Protein AF-A0A5C9B9U9-F1 (afdb_monomer)

Structure (mmCIF, N/CA/C/O backbone):
data_AF-A0A5C9B9U9-F1
#
_entry.id   AF-A0A5C9B9U9-F1
#
loop_
_atom_site.group_PDB
_atom_site.id
_atom_site.type_symbol
_atom_site.label_atom_id
_atom_site.label_alt_id
_atom_site.label_comp_id
_atom_site.label_asym_id
_atom_site.label_entity_id
_atom_site.label_seq_id
_atom_site.pdbx_PDB_ins_code
_atom_site.Cartn_x
_atom_site.Cartn_y
_atom_site.Cartn_z
_atom_site.occupancy
_atom_site.B_iso_or_equiv
_atom_site.auth_seq_id
_atom_site.auth_comp_id
_atom_site.auth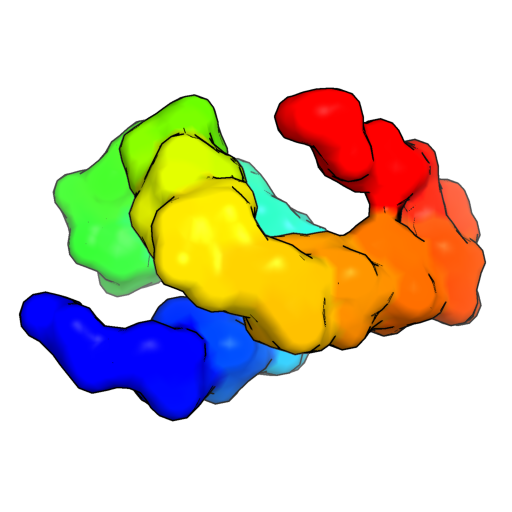_asym_id
_atom_site.auth_atom_id
_atom_site.pdbx_PDB_model_num
ATOM 1 N N . MET A 1 1 ? -15.545 -4.479 7.332 1.00 56.19 1 MET A N 1
ATOM 2 C CA . MET A 1 1 ? -14.924 -4.795 6.026 1.00 56.19 1 MET A CA 1
ATOM 3 C C . MET A 1 1 ? -14.251 -6.151 6.111 1.00 56.19 1 MET A C 1
ATOM 5 O O . MET A 1 1 ? -13.515 -6.381 7.062 1.00 56.19 1 MET A O 1
ATOM 9 N N . SER A 1 2 ? -14.533 -7.053 5.171 1.00 61.78 2 SER A N 1
ATOM 10 C CA . SER A 1 2 ? -13.815 -8.329 5.070 1.00 61.78 2 SER A CA 1
ATOM 11 C C . SER A 1 2 ? -12.489 -8.101 4.340 1.00 61.78 2 SER A C 1
ATOM 13 O O . SER A 1 2 ? -12.442 -7.344 3.376 1.00 61.78 2 SER A O 1
ATOM 15 N N . ARG A 1 3 ? -11.404 -8.734 4.792 1.00 61.94 3 ARG A N 1
ATOM 16 C CA . ARG A 1 3 ? -10.036 -8.504 4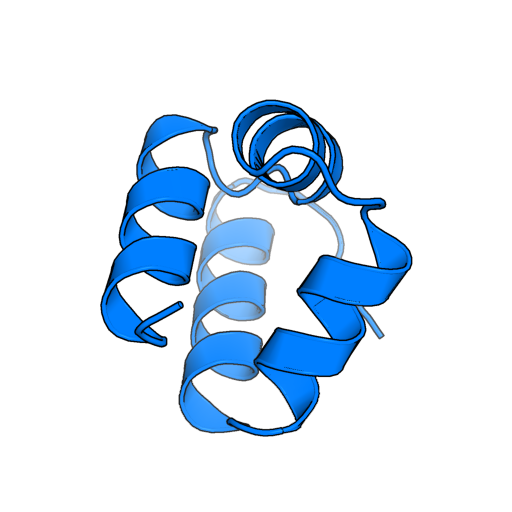.281 1.00 61.94 3 ARG A CA 1
ATOM 17 C C . ARG A 1 3 ? -9.845 -8.961 2.827 1.00 61.94 3 ARG A C 1
ATOM 19 O O . ARG A 1 3 ? -9.028 -8.410 2.095 1.00 61.94 3 ARG A O 1
ATOM 26 N N . ARG A 1 4 ? -10.670 -9.913 2.377 1.00 63.84 4 ARG A N 1
ATOM 27 C CA . ARG A 1 4 ? -10.777 -10.295 0.958 1.00 63.84 4 ARG A CA 1
ATOM 28 C C . ARG A 1 4 ? -11.189 -9.100 0.096 1.00 63.84 4 ARG A C 1
ATOM 30 O O . ARG A 1 4 ? -10.501 -8.781 -0.863 1.00 63.84 4 ARG A O 1
ATOM 37 N N . SER A 1 5 ? -12.185 -8.345 0.556 1.00 79.94 5 SER A N 1
ATOM 38 C CA . SER A 1 5 ? -12.711 -7.180 -0.155 1.00 79.94 5 SER A CA 1
ATOM 39 C C . SER A 1 5 ? -11.666 -6.078 -0.361 1.00 79.94 5 SER A C 1
ATOM 41 O O . SER A 1 5 ? -11.707 -5.394 -1.375 1.00 79.94 5 SER A O 1
ATOM 43 N N . SER A 1 6 ? -10.707 -5.898 0.557 1.00 85.38 6 SER A N 1
ATOM 44 C CA . SER A 1 6 ? -9.645 -4.896 0.373 1.00 85.38 6 SER A CA 1
ATOM 45 C C . SER A 1 6 ? -8.642 -5.269 -0.721 1.00 85.38 6 SER A C 1
ATOM 47 O O . SER A 1 6 ? -8.174 -4.379 -1.424 1.00 85.38 6 SER A O 1
ATOM 49 N N . LEU A 1 7 ? -8.320 -6.557 -0.897 1.00 89.19 7 LEU A N 1
ATOM 50 C CA . LEU A 1 7 ? -7.449 -6.995 -1.996 1.00 89.19 7 LEU A CA 1
ATOM 51 C C . LEU A 1 7 ? -8.155 -6.899 -3.349 1.00 89.19 7 LEU A C 1
ATOM 53 O O . LEU A 1 7 ? -7.509 -6.545 -4.329 1.00 89.19 7 LEU A O 1
ATOM 57 N N . ASP A 1 8 ? -9.462 -7.154 -3.389 1.00 92.06 8 ASP A N 1
ATOM 58 C CA . ASP A 1 8 ? -10.260 -7.008 -4.609 1.00 92.06 8 ASP A CA 1
ATOM 59 C C . ASP A 1 8 ? -10.295 -5.543 -5.070 1.00 92.06 8 ASP A C 1
ATOM 61 O O . ASP A 1 8 ? -10.053 -5.250 -6.240 1.00 92.06 8 ASP A O 1
ATOM 65 N N . VAL A 1 9 ? -10.508 -4.604 -4.138 1.00 94.31 9 VAL A N 1
ATOM 66 C CA . VAL A 1 9 ? -10.461 -3.164 -4.446 1.00 94.31 9 VAL A CA 1
ATOM 67 C C . VAL A 1 9 ? -9.050 -2.730 -4.848 1.00 94.31 9 VAL A C 1
ATOM 69 O O . VAL A 1 9 ? -8.896 -1.980 -5.804 1.00 94.31 9 VAL A O 1
ATOM 72 N N . LEU A 1 10 ? -8.004 -3.233 -4.183 1.0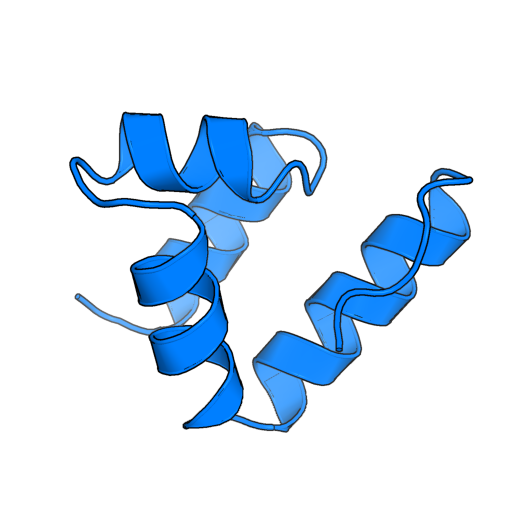0 94.81 10 LEU A N 1
ATOM 73 C CA . LEU A 1 10 ? -6.622 -2.974 -4.598 1.00 94.81 10 LEU A CA 1
ATOM 74 C C . LEU A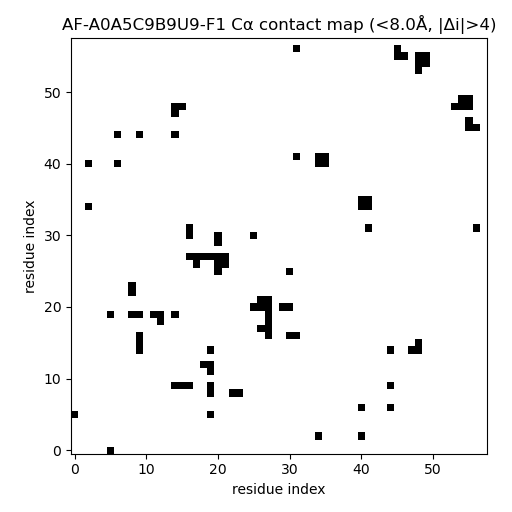 1 10 ? -6.346 -3.477 -6.013 1.00 94.81 10 LEU A C 1
ATOM 76 O O . LEU A 1 10 ? -5.738 -2.752 -6.789 1.00 94.81 10 LEU A O 1
ATOM 80 N N . ALA A 1 11 ? -6.799 -4.681 -6.359 1.00 94.75 11 ALA A N 1
ATOM 81 C CA . ALA A 1 11 ? -6.631 -5.230 -7.698 1.00 94.75 11 ALA A CA 1
ATOM 82 C C . ALA A 1 11 ? -7.371 -4.393 -8.753 1.00 94.75 11 ALA A C 1
ATOM 84 O O . ALA A 1 11 ? -6.816 -4.143 -9.818 1.00 94.75 11 ALA A O 1
ATOM 85 N N . ALA A 1 12 ? -8.576 -3.906 -8.438 1.00 95.88 12 ALA A N 1
ATOM 86 C CA . ALA A 1 12 ? -9.331 -2.997 -9.301 1.00 95.88 12 ALA A CA 1
ATOM 87 C C . ALA A 1 12 ? -8.673 -1.611 -9.457 1.00 95.88 12 ALA A C 1
ATOM 89 O O . ALA A 1 12 ? -8.931 -0.920 -10.437 1.00 95.88 12 ALA A O 1
ATOM 90 N N . CYS A 1 13 ? -7.823 -1.210 -8.507 1.00 95.31 13 CYS A N 1
ATOM 91 C CA . CYS A 1 13 ? -7.076 0.050 -8.514 1.00 95.31 13 CYS A CA 1
ATOM 92 C C . CYS A 1 13 ? -5.587 -0.133 -8.866 1.00 95.31 13 CYS A C 1
ATOM 94 O O . CYS A 1 13 ? -4.755 0.640 -8.393 1.00 95.31 13 CYS A O 1
ATOM 96 N N . ASP A 1 14 ? -5.221 -1.176 -9.619 1.00 94.94 14 ASP A N 1
ATOM 97 C CA . ASP A 1 14 ? -3.834 -1.457 -10.035 1.00 94.94 14 ASP A CA 1
ATOM 98 C C . ASP A 1 14 ? -2.812 -1.496 -8.882 1.00 94.94 14 ASP A C 1
ATOM 100 O O . ASP A 1 14 ? -1.629 -1.190 -9.035 1.00 94.94 14 ASP A O 1
ATOM 104 N N . PHE A 1 15 ? -3.268 -1.913 -7.700 1.00 94.19 15 PHE A N 1
ATOM 105 C CA . PHE A 1 15 ? -2.508 -1.957 -6.450 1.00 94.19 15 PHE A CA 1
ATOM 106 C C . PHE A 1 15 ? -1.971 -0.589 -5.986 1.00 94.19 15 PHE A C 1
ATOM 108 O O . PHE A 1 15 ? -1.055 -0.505 -5.148 1.00 94.19 15 PHE A O 1
ATOM 115 N N . ASP A 1 16 ? -2.593 0.496 -6.451 1.00 94.31 16 ASP A N 1
ATOM 116 C CA . ASP A 1 16 ? -2.456 1.813 -5.851 1.00 94.31 16 ASP A CA 1
ATOM 117 C C . ASP A 1 16 ? -3.317 1.915 -4.585 1.00 94.31 16 ASP A C 1
ATOM 119 O O . ASP A 1 16 ? -4.530 2.125 -4.604 1.00 94.31 16 ASP A O 1
ATOM 123 N N . HIS A 1 17 ? -2.646 1.791 -3.443 1.00 94.25 17 HIS A N 1
ATOM 124 C CA . HIS A 1 17 ? -3.244 1.941 -2.121 1.00 94.25 17 HIS A CA 1
ATOM 125 C C . HIS A 1 17 ? -3.934 3.293 -1.873 1.00 94.25 17 HIS A C 1
ATOM 127 O O . HIS A 1 17 ? -4.856 3.337 -1.062 1.00 94.25 17 HIS A O 1
ATOM 133 N N . ALA A 1 18 ? -3.522 4.385 -2.526 1.00 94.94 18 ALA A N 1
ATOM 134 C CA . ALA A 1 18 ? -4.170 5.682 -2.353 1.00 94.94 18 ALA A CA 1
ATOM 135 C C . ALA A 1 18 ? -5.532 5.703 -3.060 1.00 94.94 18 ALA A C 1
ATOM 137 O O . ALA A 1 18 ? -6.540 6.065 -2.450 1.00 94.94 18 ALA A O 1
ATOM 138 N N . ALA A 1 19 ? -5.572 5.234 -4.311 1.00 95.31 19 ALA A N 1
ATOM 139 C CA . ALA A 1 19 ? -6.806 5.089 -5.076 1.00 95.31 19 ALA A CA 1
ATOM 140 C C . ALA A 1 19 ? -7.772 4.093 -4.411 1.00 95.31 19 ALA A C 1
ATOM 142 O O . ALA A 1 19 ? -8.937 4.419 -4.186 1.00 95.31 19 ALA A O 1
ATOM 143 N N . ALA A 1 20 ? -7.269 2.926 -3.995 1.00 95.00 20 ALA A N 1
ATOM 144 C CA . ALA A 1 20 ? -8.070 1.914 -3.310 1.00 95.00 20 ALA A CA 1
ATOM 145 C C . ALA A 1 20 ? -8.668 2.429 -1.992 1.00 95.00 20 ALA A C 1
ATOM 147 O O . ALA A 1 20 ? -9.840 2.187 -1.703 1.00 95.00 20 ALA A O 1
ATOM 148 N N . ALA A 1 21 ? -7.891 3.178 -1.203 1.00 95.19 21 ALA A N 1
ATOM 149 C CA . ALA A 1 21 ? -8.384 3.772 0.034 1.00 95.19 21 ALA A CA 1
ATOM 150 C C . ALA A 1 21 ? -9.493 4.802 -0.225 1.00 95.19 21 ALA A C 1
ATOM 152 O O . ALA A 1 21 ? -10.510 4.784 0.468 1.00 95.19 21 ALA A O 1
ATOM 153 N N . ASN A 1 22 ? -9.350 5.625 -1.269 1.00 95.44 22 ASN A 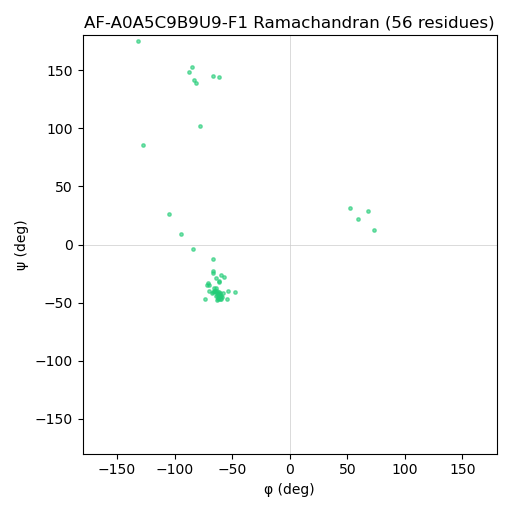N 1
ATOM 154 C CA . ASN A 1 22 ? -10.388 6.571 -1.673 1.00 95.44 22 ASN A CA 1
ATOM 155 C C . ASN A 1 22 ? -11.696 5.854 -2.060 1.00 95.44 22 ASN A C 1
ATOM 157 O O . ASN A 1 22 ? -12.764 6.230 -1.583 1.00 95.44 22 ASN A O 1
ATOM 161 N N . CYS A 1 23 ? -11.620 4.763 -2.834 1.00 93.81 23 CYS A N 1
ATOM 162 C CA . CYS A 1 23 ? -12.784 3.925 -3.160 1.00 93.81 23 CYS A CA 1
ATOM 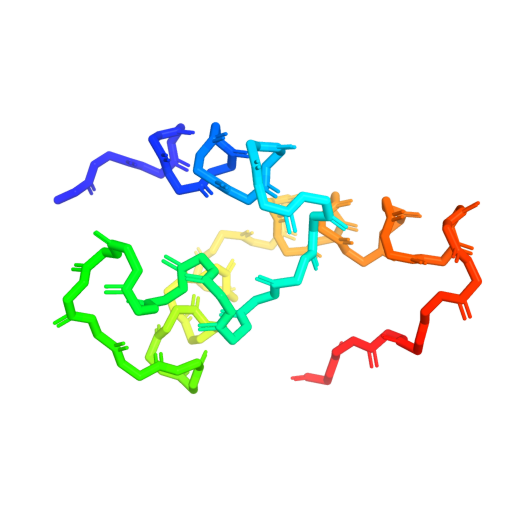163 C C . CYS A 1 23 ? -13.438 3.298 -1.918 1.00 93.81 23 CYS A C 1
ATOM 165 O O . CYS A 1 23 ? -14.648 3.086 -1.883 1.00 93.81 23 CYS A O 1
ATOM 167 N N . MET A 1 24 ? -12.640 3.008 -0.893 1.00 91.69 24 MET A N 1
ATOM 168 C CA . MET A 1 24 ? -13.089 2.447 0.381 1.00 91.69 24 MET A CA 1
ATOM 169 C C . MET A 1 24 ? -13.594 3.502 1.377 1.00 91.69 24 MET A C 1
ATOM 171 O O . MET A 1 24 ? -14.054 3.129 2.458 1.00 91.69 24 MET A O 1
ATOM 175 N N . GLY A 1 25 ? -13.509 4.795 1.044 1.00 94.38 25 GLY A N 1
ATOM 176 C CA . GLY A 1 25 ? -13.888 5.887 1.940 1.00 94.38 25 GLY A CA 1
ATOM 177 C C . GLY A 1 25 ? -12.961 6.033 3.151 1.00 94.38 25 GLY A C 1
ATOM 178 O O . GLY A 1 25 ? -13.403 6.459 4.217 1.00 94.38 25 GLY A O 1
ATOM 179 N N . CYS A 1 26 ? -11.687 5.653 3.022 1.00 95.00 26 CYS A N 1
ATOM 180 C CA . CYS A 1 26 ? -10.678 5.800 4.069 1.00 95.00 26 CYS A CA 1
ATOM 181 C C . CYS A 1 26 ? -9.386 6.431 3.531 1.00 95.00 26 CYS A C 1
ATOM 183 O O . CYS A 1 26 ? -9.230 6.700 2.343 1.00 95.00 26 CYS A O 1
ATOM 185 N N . THR A 1 27 ? -8.435 6.702 4.422 1.00 95.50 27 THR A N 1
ATOM 186 C CA . THR A 1 27 ? -7.105 7.190 4.032 1.00 95.50 27 THR A CA 1
ATOM 187 C C . THR A 1 27 ? -6.171 6.036 3.668 1.00 95.50 27 THR A C 1
ATOM 189 O O . THR A 1 27 ? -6.277 4.936 4.217 1.00 95.50 27 THR A O 1
ATOM 192 N N . GLY A 1 28 ? -5.182 6.298 2.805 1.00 93.94 28 GLY A N 1
ATOM 193 C CA . GLY A 1 28 ? -4.161 5.306 2.435 1.00 93.94 28 GLY A CA 1
ATOM 194 C C . GLY A 1 28 ? -3.455 4.695 3.651 1.00 93.94 28 GLY A C 1
ATOM 195 O O . GLY A 1 28 ? -3.272 3.482 3.726 1.00 93.94 28 GLY A O 1
ATOM 196 N N . SER A 1 29 ? -3.145 5.511 4.661 1.00 94.19 29 SER A N 1
ATOM 197 C CA . SER A 1 29 ? -2.531 5.050 5.912 1.00 94.19 29 SER A CA 1
ATOM 198 C C . SER A 1 29 ? -3.432 4.105 6.713 1.00 94.19 29 SER A C 1
ATOM 200 O O . SER A 1 29 ? -2.935 3.141 7.295 1.00 94.19 29 SER A O 1
ATOM 202 N N . GLN A 1 30 ? -4.749 4.343 6.742 1.00 94.00 30 GLN A N 1
ATOM 203 C CA . GLN A 1 3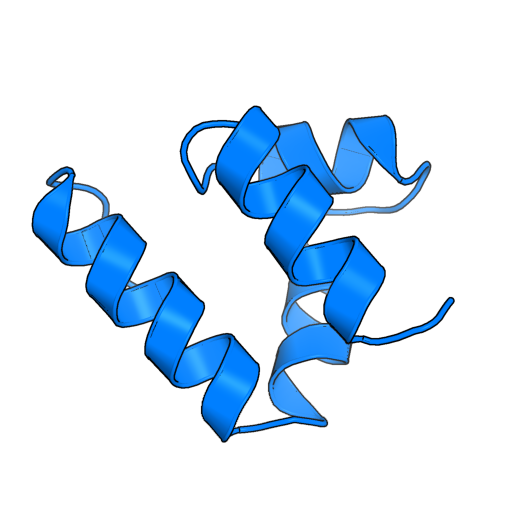0 ? -5.704 3.443 7.403 1.00 94.00 30 GLN A CA 1
ATOM 204 C C . GLN A 1 30 ? -5.810 2.105 6.668 1.00 94.00 30 GLN A C 1
ATOM 206 O O . GLN A 1 30 ? -5.795 1.063 7.322 1.00 94.00 30 GLN A O 1
ATOM 211 N N . LEU A 1 31 ? -5.848 2.120 5.331 1.00 93.81 31 LEU A N 1
ATOM 212 C CA . LEU A 1 31 ? -5.847 0.899 4.522 1.00 93.81 31 LEU A CA 1
ATOM 213 C C . LEU A 1 31 ? -4.559 0.090 4.724 1.00 93.81 31 LEU A C 1
ATOM 215 O O . LEU A 1 31 ? -4.612 -1.113 4.964 1.00 93.81 31 LEU A O 1
ATOM 219 N N . VAL A 1 32 ? -3.396 0.745 4.693 1.00 93.62 32 VAL A N 1
ATOM 220 C CA . VAL A 1 32 ? -2.108 0.081 4.938 1.00 93.62 32 VAL A CA 1
ATOM 221 C C . V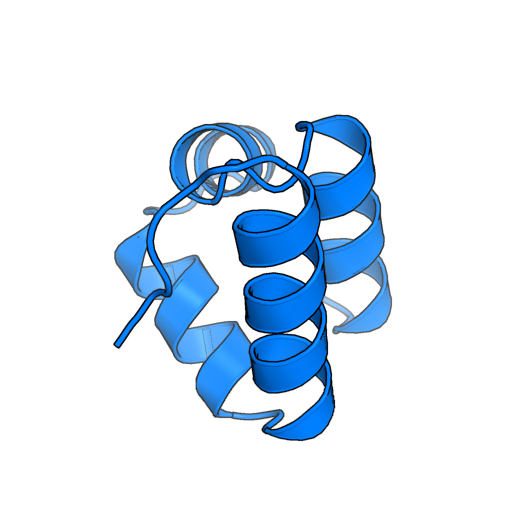AL A 1 32 ? -2.050 -0.509 6.345 1.00 93.62 32 VAL A C 1
ATOM 223 O O . VAL A 1 32 ? -1.612 -1.646 6.504 1.00 93.62 32 VAL A O 1
ATOM 226 N N . LYS A 1 33 ? -2.523 0.218 7.365 1.00 93.12 33 LYS A N 1
ATOM 227 C CA . LYS A 1 33 ? -2.579 -0.292 8.741 1.00 93.12 33 LYS A CA 1
ATOM 228 C C . LYS A 1 33 ? -3.479 -1.527 8.848 1.00 93.12 33 LYS A C 1
ATOM 230 O O . LYS A 1 33 ? -3.046 -2.525 9.408 1.00 93.12 33 LYS A O 1
ATOM 235 N N . LEU A 1 34 ? -4.666 -1.486 8.238 1.00 90.81 34 LEU A N 1
ATOM 236 C CA . LEU A 1 34 ? -5.587 -2.624 8.179 1.00 90.81 34 LEU A CA 1
ATOM 237 C C . LEU A 1 34 ? -4.940 -3.853 7.521 1.00 90.81 34 LEU A C 1
ATOM 239 O O . LEU A 1 34 ? -5.115 -4.972 7.993 1.00 90.81 34 LEU A O 1
ATOM 243 N N . LEU A 1 35 ? -4.181 -3.656 6.439 1.00 91.56 35 LEU A N 1
ATOM 244 C CA . LEU A 1 35 ? -3.490 -4.750 5.753 1.00 91.56 35 LEU A CA 1
ATOM 245 C C . LEU A 1 35 ? -2.318 -5.296 6.567 1.00 91.56 3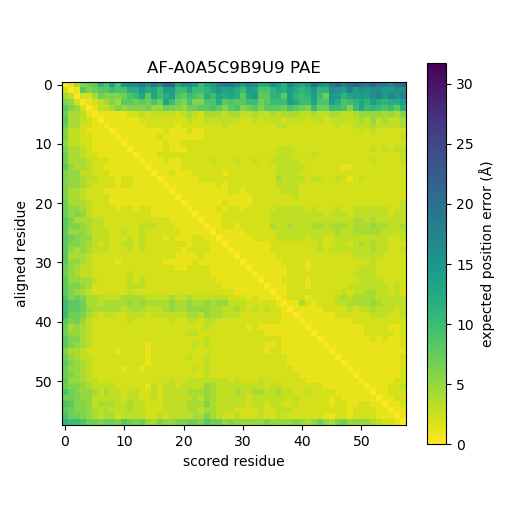5 LEU A C 1
ATOM 247 O O . LEU A 1 35 ? -2.064 -6.491 6.510 1.00 91.56 35 LEU A O 1
ATOM 251 N N . LYS A 1 36 ? -1.618 -4.472 7.354 1.00 91.62 36 LYS A N 1
ATOM 252 C CA . LYS A 1 36 ? -0.547 -4.952 8.246 1.00 91.62 36 LYS A CA 1
ATOM 253 C C . LYS A 1 36 ? -1.054 -5.882 9.347 1.00 91.62 36 LYS A C 1
ATOM 255 O O . LYS A 1 36 ? -0.311 -6.776 9.747 1.00 91.62 36 LYS A O 1
ATOM 260 N N . ASP A 1 37 ? -2.307 -5.726 9.775 1.00 92.00 37 ASP A N 1
ATOM 261 C CA . ASP A 1 37 ? -2.963 -6.664 10.698 1.00 92.00 37 ASP A CA 1
ATOM 262 C C . ASP A 1 37 ? -3.186 -8.055 10.058 1.00 92.00 37 ASP A C 1
ATOM 264 O O . ASP A 1 37 ? -3.490 -9.034 10.744 1.00 92.00 37 ASP A O 1
ATOM 268 N N . GLU A 1 38 ? -3.013 -8.173 8.737 1.00 89.19 38 GLU A N 1
ATOM 269 C CA . GLU A 1 38 ? -2.948 -9.432 7.999 1.00 89.19 38 GLU A CA 1
ATOM 270 C C . GLU A 1 38 ? -1.683 -9.501 7.135 1.00 89.19 38 GLU A C 1
ATOM 272 O O . GLU A 1 38 ? -1.687 -9.218 5.935 1.00 89.19 38 GLU A O 1
ATOM 277 N N . ARG A 1 39 ? -0.582 -9.943 7.746 1.00 88.31 39 ARG A N 1
ATOM 278 C CA . ARG A 1 39 ? 0.742 -9.981 7.111 1.00 88.31 39 ARG A CA 1
ATOM 279 C C . ARG A 1 39 ? 0.755 -10.588 5.698 1.00 88.31 39 ARG A C 1
ATOM 281 O O . ARG A 1 39 ? 1.399 -10.022 4.820 1.00 88.31 39 ARG A O 1
ATOM 288 N N . SER A 1 40 ? 0.012 -11.670 5.453 1.00 91.19 40 SER A N 1
ATOM 289 C CA . SER A 1 40 ? -0.100 -12.304 4.128 1.00 91.19 40 SER A CA 1
ATOM 290 C C . SER A 1 40 ? -0.702 -11.386 3.061 1.00 91.19 40 SER A C 1
ATOM 292 O O . SER A 1 40 ? -0.220 -11.357 1.928 1.00 91.19 40 SER A O 1
ATOM 294 N N . ALA A 1 41 ? -1.730 -10.606 3.404 1.00 90.38 41 ALA A N 1
ATOM 295 C CA . ALA A 1 41 ? -2.351 -9.659 2.482 1.00 90.38 41 ALA A CA 1
ATOM 296 C C . ALA A 1 41 ? -1.417 -8.477 2.181 1.00 90.38 41 ALA A C 1
ATOM 298 O O . ALA A 1 41 ? -1.302 -8.057 1.028 1.00 90.38 41 ALA A O 1
ATOM 299 N N . PHE A 1 42 ? -0.700 -7.975 3.192 1.00 94.62 42 PHE A N 1
ATOM 300 C CA . PHE A 1 42 ? 0.276 -6.898 3.011 1.00 94.62 42 PHE A CA 1
ATOM 301 C C . PHE A 1 42 ? 1.490 -7.322 2.173 1.00 94.62 42 PHE A C 1
ATOM 303 O O . PHE A 1 42 ? 1.954 -6.569 1.314 1.00 94.62 42 PHE A O 1
ATOM 310 N N . GLU A 1 43 ? 2.001 -8.537 2.385 1.00 95.00 43 GLU A N 1
ATOM 311 C CA . GLU A 1 43 ? 3.073 -9.107 1.565 1.00 95.00 43 GLU A CA 1
ATOM 312 C C . GLU A 1 43 ? 2.616 -9.286 0.115 1.00 95.00 43 GLU A C 1
ATOM 314 O O . GLU A 1 43 ? 3.327 -8.862 -0.796 1.00 95.00 43 GLU A O 1
ATOM 319 N N . ARG A 1 44 ? 1.396 -9.797 -0.106 1.00 94.19 44 ARG A N 1
ATOM 320 C CA . ARG A 1 44 ? 0.820 -9.915 -1.450 1.00 94.19 44 ARG A CA 1
ATOM 321 C C . ARG A 1 44 ? 0.694 -8.561 -2.149 1.00 94.19 44 ARG A C 1
ATOM 323 O O . ARG A 1 44 ? 1.147 -8.441 -3.282 1.00 94.19 44 ARG A O 1
ATOM 330 N N . LEU A 1 45 ? 0.168 -7.534 -1.474 1.00 94.50 45 LEU A N 1
ATOM 331 C CA . LEU A 1 45 ? 0.129 -6.165 -2.009 1.00 94.50 45 LEU A CA 1
ATOM 332 C C . LEU A 1 45 ? 1.527 -5.694 -2.433 1.00 94.50 45 LEU A C 1
ATOM 334 O O . LEU A 1 45 ? 1.701 -5.164 -3.525 1.00 94.50 45 LEU A O 1
ATOM 338 N N . ASN A 1 46 ? 2.538 -5.899 -1.590 1.00 96.69 46 ASN A N 1
ATOM 339 C CA . ASN A 1 46 ? 3.903 -5.490 -1.905 1.00 96.69 46 ASN A CA 1
ATOM 340 C C . ASN A 1 46 ? 4.502 -6.243 -3.100 1.00 96.69 46 ASN A C 1
ATOM 342 O O . ASN A 1 46 ? 5.177 -5.616 -3.914 1.00 96.69 46 ASN A O 1
ATOM 346 N N . CYS A 1 47 ? 4.250 -7.546 -3.230 1.00 96.56 47 CYS A N 1
ATOM 347 C CA . CYS A 1 47 ? 4.673 -8.321 -4.397 1.00 96.56 47 CYS A CA 1
ATOM 348 C C . CYS A 1 47 ? 4.043 -7.777 -5.685 1.00 96.56 47 CYS A C 1
ATOM 350 O O . CYS A 1 47 ? 4.747 -7.536 -6.662 1.00 96.56 47 CYS A O 1
ATOM 352 N N . GLU A 1 48 ? 2.738 -7.513 -5.662 1.00 96.31 48 GLU A N 1
ATOM 353 C CA . GLU A 1 48 ? 1.990 -6.991 -6.809 1.00 96.31 48 GLU A CA 1
ATOM 354 C C . GLU A 1 48 ? 2.428 -5.568 -7.190 1.00 96.31 48 GLU A C 1
ATOM 356 O O . GLU A 1 48 ? 2.539 -5.244 -8.374 1.00 96.31 48 GLU A O 1
ATOM 361 N N . ARG A 1 49 ? 2.747 -4.730 -6.196 1.00 96.06 49 ARG A N 1
ATOM 362 C CA . ARG A 1 49 ? 3.327 -3.396 -6.407 1.00 96.06 49 ARG A CA 1
ATOM 363 C C . ARG A 1 49 ? 4.699 -3.475 -7.067 1.00 96.06 49 ARG A C 1
ATOM 365 O O . ARG A 1 49 ? 4.924 -2.792 -8.059 1.00 96.06 49 ARG A O 1
ATOM 372 N N . VAL A 1 50 ? 5.589 -4.339 -6.572 1.00 97.12 50 VAL A N 1
ATOM 373 C CA . VAL A 1 50 ? 6.925 -4.539 -7.165 1.00 97.12 50 VAL A CA 1
ATOM 374 C C . VAL A 1 50 ? 6.825 -5.070 -8.592 1.00 97.12 50 VAL A C 1
ATOM 376 O O . VAL A 1 50 ? 7.517 -4.564 -9.470 1.00 97.12 50 VAL A O 1
ATOM 379 N N . ALA A 1 51 ? 5.933 -6.032 -8.846 1.00 96.00 51 ALA A N 1
ATOM 380 C CA . ALA A 1 51 ? 5.696 -6.571 -10.186 1.00 96.00 51 ALA A CA 1
ATOM 381 C C . ALA A 1 51 ? 5.232 -5.497 -11.189 1.00 96.00 51 ALA A C 1
ATOM 383 O O . ALA A 1 51 ? 5.486 -5.620 -12.383 1.00 96.00 51 ALA A O 1
ATOM 384 N N . ARG A 1 52 ? 4.602 -4.420 -10.702 1.00 94.06 52 ARG A N 1
ATOM 385 C CA . ARG A 1 52 ? 4.165 -3.251 -11.486 1.00 94.06 52 ARG A CA 1
ATOM 386 C C . ARG A 1 52 ? 5.171 -2.094 -11.485 1.00 94.06 52 ARG A C 1
ATOM 388 O O . ARG A 1 52 ? 4.842 -1.001 -11.929 1.00 94.06 52 ARG A O 1
ATOM 395 N N . GLY A 1 53 ? 6.382 -2.297 -10.960 1.00 95.75 53 GLY A N 1
ATOM 396 C CA . GLY A 1 53 ? 7.411 -1.255 -10.875 1.00 95.75 53 GLY A CA 1
ATOM 397 C C . GLY A 1 53 ? 7.146 -0.181 -9.812 1.00 95.75 53 GLY A C 1
ATOM 398 O O . GLY A 1 53 ? 7.823 0.844 -9.790 1.00 95.75 53 GLY A O 1
ATOM 399 N N . MET A 1 54 ? 6.184 -0.398 -8.912 1.00 94.31 54 MET A N 1
ATOM 400 C CA . MET A 1 54 ? 5.887 0.514 -7.809 1.00 94.31 54 MET A CA 1
ATOM 401 C C . MET A 1 54 ? 6.744 0.198 -6.573 1.00 94.31 54 MET A C 1
ATOM 403 O O . MET A 1 54 ? 7.032 -0.969 -6.285 1.00 94.31 54 MET A O 1
ATOM 407 N N . PRO A 1 55 ? 7.103 1.211 -5.763 1.00 93.62 55 PRO A N 1
ATOM 408 C CA . PRO A 1 55 ? 7.840 0.985 -4.529 1.00 93.62 55 PRO A CA 1
ATOM 409 C C . PRO A 1 55 ? 6.997 0.226 -3.501 1.00 93.62 55 PRO A C 1
ATOM 411 O O . PRO A 1 55 ? 5.785 0.444 -3.354 1.00 93.62 55 PRO A O 1
ATOM 414 N N . ARG A 1 56 ? 7.668 -0.636 -2.734 1.00 95.88 56 ARG A N 1
ATOM 415 C CA . ARG A 1 56 ? 7.070 -1.335 -1.593 1.00 95.88 56 ARG A CA 1
ATOM 416 C C . ARG A 1 56 ? 6.604 -0.340 -0.533 1.00 95.88 56 ARG A C 1
ATOM 418 O O . ARG A 1 56 ? 7.265 0.663 -0.269 1.00 95.88 56 ARG A O 1
ATOM 425 N N . LEU A 1 57 ? 5.488 -0.662 0.104 1.00 92.88 57 LEU A N 1
ATOM 426 C CA . LEU A 1 57 ? 4.983 0.024 1.283 1.00 92.88 57 LEU A CA 1
ATOM 427 C C . LEU A 1 57 ? 5.675 -0.536 2.528 1.00 92.88 57 LEU A C 1
ATOM 429 O O . LEU A 1 57 ? 5.929 -1.742 2.623 1.00 92.88 57 LEU A O 1
ATOM 433 N N . LYS A 1 58 ? 5.983 0.363 3.464 1.00 89.12 58 LYS A N 1
ATOM 434 C CA . LYS A 1 58 ? 6.602 0.056 4.758 1.00 89.12 58 LYS A CA 1
ATOM 435 C C . LYS A 1 58 ? 5.548 -0.168 5.818 1.00 89.12 58 LYS A C 1
ATOM 437 O O . LYS A 1 58 ? 4.513 0.534 5.788 1.00 89.12 58 LYS A O 1
#

pLDDT: mean 91.2, std 8.76, range [56.19, 97.12]

Sequence (58 aa):
MSRRSSLDVLAACDFDHAAAANCMGCTGSQLVKLLKDERSAFERLNCERVARGMPRLK

Radius of gyration: 9.95 Å; Cα contacts (8 Å, |Δi|>4): 51; chains: 1; bounding box: 23×20×22 Å

Nearest PDB structures (foldseek):
  2m8g-assembly1_X  TM=9.148E-01  e=2.225E+00  Aquifex aeolicus VF5
  1etv-assembly1_B  TM=8.702E-01  e=3.707E+00  Escherichia coli
  1etw-assembly1_B  TM=8.688E-01  e=4.786E+00  Escherichia coli
  1etq-assembly2_D  TM=8.570E-01  e=5.437E+00  Escherichia coli

Mean predicted aligned error: 3.07 Å

Solvent-accessible surface area (backbone atoms only — not comparable to full-atom values): 3315 Å² total; per-residue (Å²): 134,61,74,67,58,56,53,55,42,20,60,75,37,78,51,35,54,58,60,24,14,54,79,68,76,46,49,40,68,56,48,52,52,60,30,58,80,36,58,71,59,38,50,48,50,32,52,56,18,46,77,69,75,38,79,67,81,132

Secondary structure (DSSP, 8-state):
--HHHHHHHHHHTTT-HHHHHHHTTS-HHHHHHHHHTSHHHHHHHHHHHHHTTPPPP-

Foldseek 3Di:
DDLVVLVVLCVVVQLPLQNSQVVVVHGSVVSLVVCVVPVVSLVVSQVSCVVVVHHRDD